Protein AF-A0A399YYR1-F1 (afdb_monomer)

pLDDT: mean 72.49, std 16.47, range [41.47, 97.81]

Mean predicted aligned error: 17.6 Å

Radius of gyration: 25.93 Å; Cα contacts (8 Å, |Δi|>4): 11; chains: 1; bounding b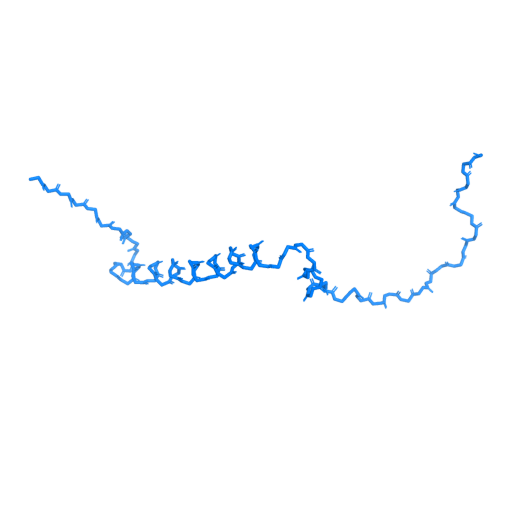ox: 68×60×38 Å

Structure (mmCIF, N/CA/C/O backbone):
data_AF-A0A399YYR1-F1
#
_entry.id   AF-A0A399YYR1-F1
#
loop_
_atom_site.group_PDB
_atom_site.id
_atom_site.type_symbol
_atom_site.label_atom_id
_atom_site.label_alt_id
_atom_site.label_comp_id
_atom_site.label_asym_id
_atom_site.label_entity_id
_atom_site.label_seq_id
_atom_site.pdbx_PDB_ins_code
_atom_site.Cartn_x
_atom_site.Cartn_y
_atom_site.Cartn_z
_atom_site.occupancy
_atom_site.B_iso_or_equiv
_atom_site.auth_seq_id
_atom_site.auth_comp_id
_atom_site.auth_asym_id
_atom_site.auth_atom_id
_atom_site.pdbx_PDB_model_num
ATOM 1 N N . MET A 1 1 ? -14.800 -30.622 5.705 1.00 41.47 1 MET A N 1
ATOM 2 C CA . MET A 1 1 ? -13.462 -29.999 5.746 1.00 41.47 1 MET A CA 1
ATOM 3 C C . MET A 1 1 ? -13.673 -28.507 5.924 1.00 41.47 1 MET A C 1
ATOM 5 O O . MET A 1 1 ? -13.998 -27.823 4.966 1.00 41.47 1 MET A O 1
ATOM 9 N N . THR A 1 2 ? -13.653 -28.039 7.167 1.00 55.94 2 THR A N 1
ATOM 10 C CA . THR A 1 2 ? -13.808 -26.623 7.517 1.00 55.94 2 THR A CA 1
ATOM 11 C C . THR A 1 2 ? -12.437 -25.968 7.435 1.00 55.94 2 THR A C 1
ATOM 13 O O . THR A 1 2 ? -11.548 -26.355 8.190 1.00 55.94 2 THR A O 1
ATOM 16 N N . LEU A 1 3 ? -12.253 -25.007 6.535 1.00 58.53 3 LEU A N 1
ATOM 17 C CA . LEU A 1 3 ? -11.084 -24.130 6.552 1.00 58.53 3 LEU A CA 1
ATOM 18 C C . LEU A 1 3 ? -11.512 -22.785 7.144 1.00 58.53 3 LEU A C 1
ATOM 20 O O . LEU A 1 3 ? -12.051 -21.958 6.411 1.00 58.53 3 LEU A O 1
ATOM 24 N N . PRO A 1 4 ? -11.336 -22.554 8.457 1.00 72.00 4 PRO A N 1
ATOM 25 C CA . PRO A 1 4 ? -11.514 -21.233 9.022 1.00 72.00 4 PRO A CA 1
ATOM 26 C C . PRO A 1 4 ? -10.197 -20.479 8.855 1.00 72.00 4 PRO A C 1
ATOM 28 O O . PRO A 1 4 ? -9.263 -20.663 9.632 1.00 72.00 4 PRO A O 1
ATOM 31 N N . ILE A 1 5 ? -10.105 -19.643 7.829 1.00 60.28 5 ILE A N 1
ATOM 32 C CA . ILE A 1 5 ? -9.058 -18.629 7.765 1.00 60.28 5 ILE A CA 1
ATOM 33 C C . ILE A 1 5 ? -9.753 -17.280 7.639 1.00 60.28 5 ILE A C 1
ATOM 35 O O . ILE A 1 5 ? -10.197 -16.869 6.571 1.00 60.28 5 ILE A O 1
ATOM 39 N N . PHE A 1 6 ? -9.866 -16.630 8.792 1.00 61.03 6 PHE A N 1
ATOM 40 C CA . PHE A 1 6 ? -10.140 -15.214 8.923 1.00 61.03 6 PHE A CA 1
ATOM 41 C C . PHE A 1 6 ? -8.846 -14.470 8.581 1.00 61.03 6 PHE A C 1
ATOM 43 O O . PHE A 1 6 ? -7.936 -14.384 9.407 1.00 61.03 6 PHE A O 1
ATOM 50 N N . LEU A 1 7 ? -8.719 -14.005 7.340 1.00 60.78 7 LEU A N 1
ATOM 51 C CA . LEU A 1 7 ? -7.663 -13.068 6.968 1.00 60.78 7 LEU A CA 1
ATOM 52 C C . LEU A 1 7 ? -7.845 -11.811 7.840 1.00 60.78 7 LEU A C 1
ATOM 54 O O . LEU A 1 7 ? -8.830 -11.105 7.694 1.00 60.78 7 LEU A O 1
ATOM 58 N N . ALA A 1 8 ? -6.922 -11.607 8.786 1.00 63.06 8 ALA A N 1
ATOM 59 C CA . ALA A 1 8 ? -6.859 -10.508 9.755 1.00 63.06 8 ALA A CA 1
ATOM 60 C C . ALA A 1 8 ? -8.109 -10.326 10.657 1.00 63.06 8 ALA A C 1
ATOM 62 O O . ALA A 1 8 ? -9.132 -9.773 10.273 1.00 63.06 8 ALA A O 1
ATOM 63 N N . HIS A 1 9 ? -8.031 -10.771 11.916 1.00 63.28 9 HIS A N 1
ATOM 64 C CA . HIS A 1 9 ? -8.906 -10.275 12.991 1.00 63.28 9 HIS A CA 1
ATOM 65 C C . HIS A 1 9 ? -8.085 -9.396 13.933 1.00 63.28 9 HIS A C 1
ATOM 67 O O . HIS A 1 9 ? -7.776 -9.782 15.061 1.00 63.28 9 HIS A O 1
ATOM 73 N N . GLY A 1 10 ? -7.689 -8.218 13.446 1.00 64.75 10 GLY A N 1
ATOM 74 C CA . GLY A 1 10 ? -7.286 -7.115 14.309 1.00 64.75 10 GLY A CA 1
ATOM 75 C C . GLY A 1 10 ? -8.473 -6.576 15.116 1.00 64.75 10 GLY A C 1
ATOM 76 O O . GLY A 1 10 ? -9.623 -6.974 14.924 1.00 64.75 10 GLY A O 1
ATOM 77 N N . ALA A 1 11 ? -8.212 -5.633 16.025 1.00 77.44 11 ALA A N 1
ATOM 78 C CA . ALA A 1 11 ? -9.206 -5.092 16.965 1.00 77.44 11 ALA A CA 1
ATOM 79 C C . ALA A 1 11 ? -10.471 -4.491 16.307 1.00 77.44 11 ALA A C 1
ATOM 81 O O . ALA A 1 11 ? -11.473 -4.284 16.988 1.00 77.44 11 ALA A O 1
ATOM 82 N N . LEU A 1 12 ? -10.432 -4.215 14.998 1.00 77.81 12 LEU A N 1
ATOM 83 C CA . LEU A 1 12 ? -11.529 -3.628 14.229 1.00 77.81 12 LEU A CA 1
ATOM 84 C C . LEU A 1 12 ? -12.419 -4.659 13.504 1.00 77.81 12 LEU A C 1
ATOM 86 O O . LEU A 1 12 ? -13.399 -4.275 12.859 1.00 77.81 12 LEU A O 1
ATOM 90 N N . GLY A 1 13 ? -12.118 -5.958 13.601 1.00 82.06 13 GLY A N 1
ATOM 91 C CA . GLY A 1 13 ? -12.900 -7.014 12.949 1.00 82.06 13 GLY A CA 1
ATOM 92 C C . GLY A 1 13 ? -12.907 -6.875 11.415 1.00 82.06 13 GLY A C 1
ATOM 93 O O . GLY A 1 13 ? -11.843 -6.681 10.836 1.00 82.06 13 GLY A O 1
ATOM 94 N N . PRO A 1 14 ? -14.065 -6.937 10.728 1.00 82.00 14 PRO A N 1
ATOM 95 C CA . PRO A 1 14 ? -14.127 -6.948 9.258 1.00 82.00 14 PRO A CA 1
ATOM 96 C C . PRO A 1 14 ? -13.622 -5.655 8.598 1.00 82.00 14 PRO A C 1
ATOM 98 O O . PRO A 1 14 ? -13.285 -5.646 7.417 1.00 82.00 14 PRO A O 1
ATOM 101 N N . TRP A 1 15 ? -13.545 -4.551 9.345 1.00 86.44 15 TRP A N 1
ATOM 102 C CA . TRP A 1 15 ? -12.962 -3.305 8.845 1.00 86.44 15 TRP A CA 1
ATOM 103 C C . TRP A 1 15 ? -11.459 -3.419 8.593 1.00 86.44 15 TRP A C 1
ATOM 105 O O . TRP A 1 15 ? -10.943 -2.757 7.695 1.00 86.44 15 TRP A O 1
ATOM 115 N N . ASP A 1 16 ? -10.774 -4.277 9.347 1.00 83.50 16 ASP A N 1
ATOM 116 C CA . ASP A 1 16 ? -9.344 -4.539 9.193 1.00 83.50 16 ASP A CA 1
ATOM 117 C C . ASP A 1 16 ? -9.052 -5.168 7.820 1.00 83.50 16 ASP A C 1
ATOM 119 O O . ASP A 1 16 ? -8.158 -4.733 7.094 1.00 83.50 16 ASP A O 1
ATOM 123 N N . GLU A 1 17 ? -9.895 -6.114 7.400 1.00 85.69 17 GLU A N 1
ATOM 124 C CA . GLU A 1 17 ? -9.803 -6.769 6.094 1.00 85.69 17 GLU A CA 1
ATOM 125 C C . GLU A 1 17 ? -9.979 -5.773 4.939 1.00 85.69 17 GLU A C 1
ATOM 127 O O . GLU A 1 17 ? -9.194 -5.784 3.992 1.00 85.69 17 GLU A O 1
ATOM 132 N N . ILE A 1 18 ? -10.955 -4.861 5.034 1.00 89.62 18 ILE A N 1
ATOM 133 C CA . ILE A 1 18 ? -11.193 -3.832 4.006 1.00 89.62 18 ILE A CA 1
ATOM 134 C C . ILE A 1 18 ? -9.975 -2.909 3.873 1.00 89.62 18 ILE A C 1
AT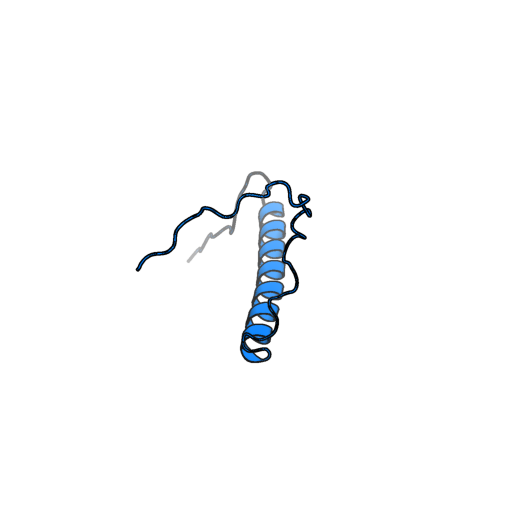OM 136 O O . ILE A 1 18 ? -9.550 -2.600 2.756 1.00 89.62 18 ILE A O 1
ATOM 140 N N . ILE A 1 19 ? -9.397 -2.483 4.999 1.00 90.19 19 ILE A N 1
ATOM 141 C CA . ILE A 1 19 ? -8.217 -1.612 5.016 1.00 90.19 19 ILE A CA 1
ATOM 142 C C . ILE A 1 19 ? -7.031 -2.336 4.382 1.00 90.19 19 ILE A C 1
ATOM 144 O O . ILE A 1 19 ? -6.430 -1.806 3.445 1.00 90.19 19 ILE A O 1
ATOM 148 N N . PHE A 1 20 ? -6.724 -3.558 4.816 1.00 89.69 20 PHE A N 1
ATOM 149 C CA . PHE A 1 20 ? -5.602 -4.313 4.259 1.00 89.69 20 PHE A CA 1
ATOM 150 C C . PHE A 1 20 ? -5.790 -4.652 2.782 1.00 89.69 20 PHE A C 1
ATOM 152 O O . PHE A 1 20 ? -4.841 -4.525 2.006 1.00 89.69 20 PHE A O 1
ATOM 159 N N . LEU A 1 21 ? -7.007 -5.002 2.365 1.00 91.06 21 LEU A N 1
ATOM 160 C CA . LEU A 1 21 ? -7.323 -5.220 0.958 1.00 91.06 21 LEU A CA 1
ATOM 161 C C . LEU A 1 21 ? -7.115 -3.939 0.141 1.00 91.06 21 LEU A C 1
ATOM 163 O O . LEU A 1 21 ? -6.542 -3.992 -0.945 1.00 91.06 21 LEU A O 1
ATOM 167 N N . SER A 1 22 ? -7.516 -2.779 0.670 1.00 94.25 22 SER A N 1
ATOM 168 C CA . SER A 1 22 ? -7.301 -1.497 -0.008 1.00 94.25 22 SER A CA 1
ATOM 169 C C . SER A 1 22 ? -5.811 -1.178 -0.180 1.00 94.25 22 SER A C 1
ATOM 171 O O . SER A 1 22 ? -5.380 -0.832 -1.281 1.00 94.25 22 SER A O 1
ATOM 173 N N . VAL A 1 23 ? -5.005 -1.379 0.869 1.00 95.38 23 VAL A N 1
ATOM 174 C CA . VAL A 1 23 ? -3.551 -1.165 0.830 1.00 95.38 23 VAL A CA 1
ATOM 175 C C . VAL A 1 23 ? -2.905 -2.114 -0.174 1.00 95.38 23 VAL A C 1
ATOM 177 O O . VAL A 1 23 ? -2.073 -1.688 -0.974 1.00 95.38 23 VAL A O 1
ATOM 180 N N . PHE A 1 24 ? -3.324 -3.379 -0.184 1.00 95.44 24 PHE A N 1
ATOM 181 C CA . PHE A 1 24 ? -2.847 -4.375 -1.137 1.00 95.44 24 PHE A CA 1
ATOM 182 C C . PHE A 1 24 ? -3.134 -3.969 -2.588 1.00 95.44 24 PHE A C 1
ATOM 184 O O . PHE A 1 24 ? -2.241 -4.039 -3.433 1.00 95.44 24 PHE A O 1
ATOM 191 N N . VAL A 1 25 ? -4.345 -3.485 -2.880 1.00 97.38 25 VAL A N 1
ATOM 192 C CA . VAL A 1 25 ? -4.712 -3.012 -4.223 1.00 97.38 25 VAL A CA 1
ATOM 193 C C . VAL A 1 25 ? -3.851 -1.821 -4.642 1.00 97.38 25 VAL A C 1
ATOM 195 O O . VAL A 1 25 ? -3.297 -1.836 -5.740 1.00 97.38 25 VAL A O 1
ATOM 198 N N . VAL A 1 26 ? -3.683 -0.816 -3.778 1.00 97.31 26 VAL A N 1
ATOM 199 C CA . VAL A 1 26 ? -2.846 0.357 -4.091 1.00 97.31 26 VAL A CA 1
ATOM 200 C C . VAL A 1 26 ? -1.396 -0.056 -4.328 1.00 97.31 26 VAL A C 1
ATOM 202 O O . VAL A 1 26 ? -0.785 0.367 -5.310 1.00 97.31 26 VAL A O 1
ATOM 205 N N . PHE A 1 27 ? -0.857 -0.926 -3.474 1.00 97.81 27 PHE A N 1
ATOM 206 C CA . PHE A 1 27 ? 0.492 -1.454 -3.635 1.00 97.81 27 PHE A CA 1
ATOM 207 C C . PHE A 1 27 ? 0.663 -2.168 -4.979 1.00 97.81 27 PHE A C 1
ATOM 209 O O . PHE A 1 27 ? 1.632 -1.902 -5.688 1.00 97.81 27 PHE A O 1
ATOM 216 N N . LEU A 1 28 ? -0.287 -3.023 -5.373 1.00 97.44 28 LEU A N 1
ATOM 217 C CA . LEU A 1 28 ? -0.240 -3.707 -6.666 1.00 97.44 28 LEU A CA 1
ATOM 218 C C . LEU A 1 28 ? -0.323 -2.747 -7.852 1.00 97.44 28 LEU A C 1
ATOM 220 O O . LEU A 1 28 ? 0.341 -2.985 -8.858 1.00 97.44 28 LEU A O 1
ATOM 224 N N . VAL A 1 29 ? -1.098 -1.666 -7.749 1.00 97.31 29 VAL A N 1
ATOM 225 C CA . VAL A 1 29 ? -1.161 -0.640 -8.798 1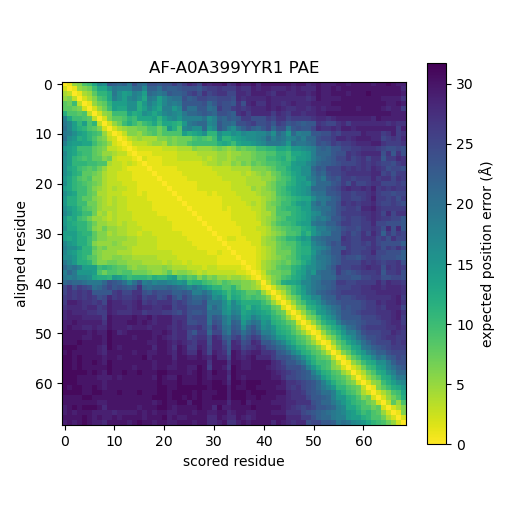.00 97.31 29 VAL A CA 1
ATOM 226 C C . VAL A 1 29 ? 0.200 0.035 -8.961 1.00 97.31 29 VAL A C 1
ATOM 228 O O . VAL A 1 29 ? 0.725 0.083 -10.072 1.00 97.31 29 VAL A O 1
ATOM 231 N N . ILE A 1 30 ? 0.806 0.498 -7.865 1.00 95.50 30 ILE A N 1
ATOM 232 C CA . ILE A 1 30 ? 2.115 1.167 -7.903 1.00 95.50 30 ILE A CA 1
ATOM 233 C C . ILE A 1 30 ? 3.198 0.198 -8.387 1.00 95.50 30 ILE A C 1
ATOM 235 O O . ILE A 1 30 ? 3.978 0.542 -9.274 1.00 95.50 30 ILE A O 1
ATOM 239 N N . MET A 1 31 ? 3.211 -1.030 -7.865 1.00 96.12 31 MET A N 1
ATOM 240 C CA . MET A 1 31 ? 4.124 -2.091 -8.292 1.00 96.12 31 MET A CA 1
ATOM 241 C C . MET A 1 31 ? 3.952 -2.406 -9.779 1.00 96.12 31 MET A C 1
ATOM 243 O O . MET A 1 31 ? 4.938 -2.532 -10.496 1.00 96.12 31 MET A O 1
ATOM 247 N N . GLY A 1 32 ? 2.713 -2.506 -10.262 1.00 95.25 32 GLY A N 1
ATOM 248 C CA . GLY A 1 32 ? 2.411 -2.761 -11.667 1.00 95.25 32 GLY A CA 1
ATOM 249 C C . GLY A 1 32 ? 2.918 -1.640 -12.569 1.00 95.25 32 GLY A C 1
ATOM 250 O O . GLY A 1 32 ? 3.573 -1.914 -13.573 1.00 95.25 32 GLY A O 1
ATOM 251 N N . ILE A 1 33 ? 2.693 -0.383 -12.183 1.00 93.44 33 ILE A N 1
ATOM 252 C CA . ILE A 1 33 ? 3.209 0.784 -12.909 1.00 93.44 33 ILE A CA 1
ATOM 253 C C . ILE A 1 33 ? 4.741 0.782 -12.910 1.00 93.44 33 ILE A C 1
ATOM 255 O O . ILE A 1 33 ? 5.343 0.936 -13.971 1.00 93.44 33 ILE A O 1
ATOM 259 N N . ALA A 1 34 ? 5.380 0.564 -11.758 1.00 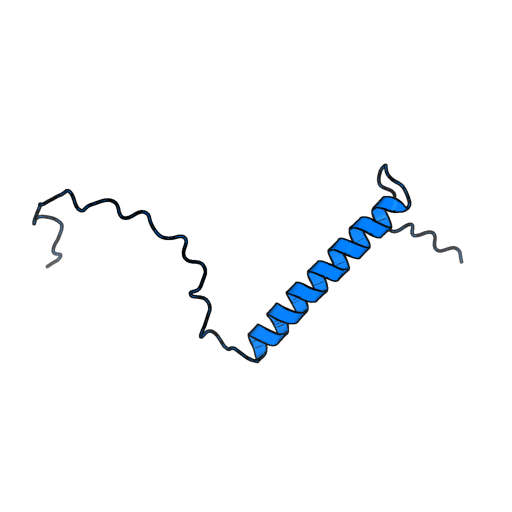89.06 34 ALA A N 1
ATOM 260 C CA . ALA A 1 34 ? 6.837 0.507 -11.636 1.00 89.06 34 ALA A CA 1
ATOM 261 C C . ALA A 1 34 ? 7.438 -0.643 -12.458 1.00 89.06 34 ALA A C 1
ATOM 263 O O . ALA A 1 34 ? 8.454 -0.468 -13.130 1.00 89.06 34 ALA A O 1
ATOM 264 N N . TRP A 1 35 ? 6.781 -1.802 -12.464 1.00 92.19 35 TRP A N 1
ATOM 265 C CA . TRP A 1 35 ? 7.192 -2.961 -13.245 1.00 92.19 35 TRP A CA 1
ATOM 266 C C . TRP A 1 35 ? 7.074 -2.704 -14.749 1.00 92.19 35 TRP A C 1
ATOM 268 O O . TRP A 1 35 ? 8.023 -2.964 -15.486 1.00 92.19 35 TRP A O 1
ATOM 278 N N . VAL A 1 36 ? 5.954 -2.139 -15.214 1.00 92.19 36 VAL A N 1
ATOM 279 C CA . VAL A 1 36 ? 5.789 -1.756 -16.626 1.00 92.19 36 VAL A CA 1
ATOM 280 C C . VAL A 1 36 ? 6.809 -0.684 -17.012 1.00 92.19 36 VAL A C 1
ATOM 282 O O . VAL A 1 36 ? 7.481 -0.830 -18.032 1.00 92.19 36 VAL A O 1
ATOM 285 N N . ARG A 1 37 ? 6.988 0.351 -16.181 1.00 85.44 37 ARG A N 1
ATOM 286 C CA . ARG A 1 37 ? 7.996 1.400 -16.382 1.00 85.44 37 ARG A CA 1
ATOM 287 C C . ARG A 1 37 ? 9.397 0.808 -16.501 1.00 85.44 37 ARG A C 1
ATOM 289 O O . ARG A 1 37 ? 10.082 1.144 -17.453 1.00 85.44 37 ARG A O 1
ATOM 296 N N . SER A 1 38 ? 9.781 -0.128 -15.632 1.00 82.88 38 SER A N 1
ATOM 297 C CA . SER A 1 38 ? 11.074 -0.829 -15.701 1.00 82.88 38 SER A CA 1
ATOM 298 C C . SER A 1 38 ? 11.284 -1.576 -17.024 1.00 82.88 38 SER A C 1
ATOM 300 O O . SER A 1 38 ? 12.417 -1.716 -17.482 1.00 82.88 38 SER A O 1
ATOM 302 N N . ARG A 1 39 ? 10.211 -2.052 -17.668 1.00 85.88 39 ARG A N 1
ATOM 303 C CA . ARG A 1 39 ? 10.305 -2.725 -18.972 1.00 85.88 39 ARG A CA 1
ATOM 304 C C . ARG A 1 39 ? 10.346 -1.771 -20.161 1.00 85.88 39 ARG A C 1
ATOM 306 O O . ARG A 1 39 ? 10.882 -2.153 -21.196 1.00 85.88 39 ARG A O 1
ATOM 313 N N . VAL A 1 40 ? 9.749 -0.588 -20.042 1.00 83.69 40 VAL A N 1
ATOM 314 C CA . VAL A 1 40 ? 9.590 0.363 -21.156 1.00 83.69 40 VAL A CA 1
ATOM 315 C C . VAL A 1 40 ? 10.658 1.460 -21.127 1.00 83.69 40 VAL A C 1
ATOM 317 O O . VAL A 1 40 ? 11.198 1.817 -22.169 1.00 83.69 40 VAL A O 1
ATOM 320 N N . ILE A 1 41 ? 10.980 1.971 -19.940 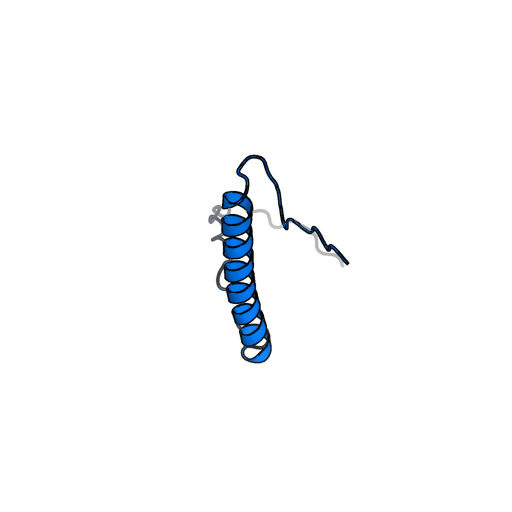1.00 70.50 41 ILE A N 1
ATOM 321 C CA . ILE A 1 41 ? 11.938 3.047 -19.678 1.00 70.50 41 ILE A CA 1
ATOM 322 C C . ILE A 1 41 ? 13.135 2.391 -18.982 1.00 70.50 41 ILE A C 1
ATOM 324 O O . ILE A 1 41 ? 13.191 2.299 -17.760 1.00 70.50 41 ILE A O 1
ATOM 328 N N . GLY A 1 42 ? 14.058 1.830 -19.762 1.00 62.19 42 GLY A N 1
ATOM 329 C CA . GLY A 1 42 ? 15.306 1.299 -19.211 1.00 62.19 42 GLY A CA 1
ATOM 330 C C . GLY A 1 42 ? 16.184 2.443 -18.705 1.00 62.19 42 GLY A C 1
ATOM 331 O O . GLY A 1 42 ? 16.497 3.312 -19.511 1.00 62.19 42 GLY A O 1
ATOM 332 N N . ASP A 1 43 ? 16.530 2.429 -17.409 1.00 60.91 43 ASP A N 1
ATOM 333 C CA . ASP A 1 43 ? 17.524 3.222 -16.640 1.00 60.91 43 ASP A CA 1
ATOM 334 C C . ASP A 1 43 ? 17.720 4.726 -16.927 1.00 60.91 43 ASP A C 1
ATOM 336 O O . ASP A 1 43 ? 18.558 5.357 -16.292 1.00 60.91 43 ASP A O 1
ATOM 340 N N . ARG A 1 44 ? 16.983 5.339 -17.852 1.00 56.19 44 ARG A N 1
ATOM 341 C CA . ARG A 1 44 ? 17.343 6.654 -18.397 1.00 56.19 44 ARG A CA 1
ATOM 342 C C . ARG A 1 44 ? 16.686 7.855 -17.737 1.00 56.19 44 ARG A C 1
ATOM 344 O O . ARG A 1 44 ? 17.135 8.949 -18.026 1.00 56.19 44 ARG A O 1
ATOM 351 N N . ASP A 1 45 ? 15.709 7.676 -16.852 1.00 57.31 45 ASP A N 1
ATOM 352 C CA . ASP A 1 45 ? 14.964 8.808 -16.282 1.00 57.31 45 ASP A CA 1
ATOM 353 C C . ASP A 1 45 ? 14.597 8.569 -14.804 1.00 57.31 45 ASP A C 1
ATOM 355 O O . ASP A 1 45 ? 13.418 8.464 -14.455 1.00 57.31 45 ASP A O 1
ATOM 359 N N . VAL A 1 46 ? 15.592 8.423 -13.922 1.00 59.03 46 VAL A N 1
ATOM 360 C CA . VAL A 1 46 ? 15.400 8.497 -12.456 1.00 59.03 46 VAL A CA 1
ATOM 361 C C . VAL A 1 46 ? 16.246 9.647 -11.899 1.00 59.03 46 VAL A C 1
ATOM 363 O O . VAL A 1 46 ? 17.035 9.455 -10.988 1.00 59.03 46 VAL A O 1
ATOM 366 N N . ASP A 1 47 ? 16.087 10.839 -12.475 1.00 56.50 47 ASP A N 1
ATOM 367 C CA . ASP A 1 47 ? 16.733 12.085 -12.023 1.00 56.50 47 ASP A CA 1
ATOM 368 C C . ASP A 1 47 ? 15.695 13.150 -11.607 1.00 56.50 47 ASP A C 1
ATOM 370 O O . ASP A 1 47 ? 15.945 14.340 -11.730 1.00 56.50 47 ASP A O 1
ATOM 374 N N . ASP A 1 48 ? 14.509 12.753 -11.127 1.00 59.41 48 ASP A N 1
ATOM 375 C CA . ASP A 1 48 ? 13.424 13.707 -10.808 1.00 59.41 48 ASP A CA 1
ATOM 376 C C . ASP A 1 48 ? 13.007 13.760 -9.328 1.00 59.41 48 ASP A C 1
ATOM 378 O O . ASP A 1 48 ? 11.930 14.245 -9.010 1.00 59.41 48 ASP A O 1
ATOM 382 N N . ASP A 1 49 ? 13.866 13.334 -8.399 1.00 58.03 49 ASP A N 1
ATOM 383 C CA . ASP A 1 49 ? 13.706 13.662 -6.970 1.00 58.03 49 ASP A CA 1
ATOM 384 C C . ASP A 1 49 ? 15.080 13.725 -6.271 1.00 58.03 49 ASP A C 1
ATOM 386 O O . ASP A 1 49 ? 15.333 13.054 -5.269 1.00 58.03 49 ASP A O 1
ATOM 390 N N . GLU A 1 50 ? 16.006 14.535 -6.797 1.00 51.31 50 GLU A N 1
ATOM 391 C CA . GLU A 1 50 ? 17.091 15.044 -5.953 1.00 51.31 50 GLU A CA 1
ATOM 392 C C . GLU A 1 50 ? 16.494 16.174 -5.091 1.00 51.31 50 GLU A C 1
ATOM 394 O O . GLU A 1 50 ? 16.041 17.184 -5.641 1.00 51.31 50 GLU A O 1
ATOM 399 N N . PRO A 1 51 ? 16.410 16.044 -3.750 1.00 50.56 51 PRO A N 1
ATOM 400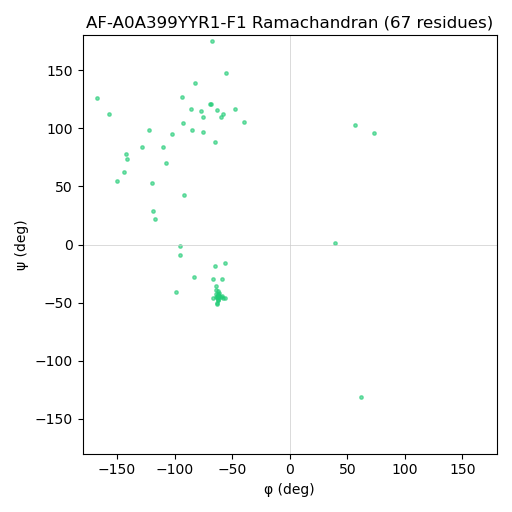 C CA . PRO A 1 51 ? 15.984 17.162 -2.926 1.00 50.56 51 PRO A CA 1
ATOM 401 C C . PRO A 1 51 ? 17.031 18.258 -3.095 1.00 50.56 51 PRO A C 1
ATOM 403 O O . PRO A 1 51 ? 18.186 18.044 -2.736 1.00 50.56 51 PRO A O 1
ATOM 406 N N . ALA A 1 52 ? 16.621 19.399 -3.660 1.00 55.53 52 ALA A N 1
ATOM 407 C CA . ALA A 1 52 ? 17.470 20.558 -3.903 1.00 55.53 52 ALA A CA 1
ATOM 408 C C . ALA A 1 52 ? 18.420 20.775 -2.720 1.00 55.53 52 ALA A C 1
ATOM 410 O O . ALA A 1 52 ? 17.996 21.204 -1.642 1.00 55.53 52 ALA A O 1
ATOM 411 N N . ALA A 1 53 ? 19.696 20.434 -2.913 1.00 50.62 53 ALA A N 1
ATOM 412 C CA . ALA A 1 53 ? 20.730 20.720 -1.945 1.00 50.62 53 ALA A CA 1
ATOM 413 C C . ALA A 1 53 ? 20.720 22.235 -1.730 1.00 50.62 53 ALA A C 1
ATOM 415 O O . ALA A 1 53 ? 20.986 23.010 -2.652 1.00 50.62 53 ALA A O 1
ATOM 416 N N . SER A 1 54 ? 20.329 22.657 -0.526 1.00 53.75 54 SER A N 1
ATOM 417 C CA . SER A 1 54 ? 20.432 24.041 -0.083 1.00 53.75 54 SER A CA 1
ATOM 418 C C . SER A 1 54 ? 21.830 24.543 -0.419 1.00 53.75 54 SER A C 1
ATOM 420 O O . SER A 1 54 ? 22.823 24.009 0.066 1.00 53.75 54 SER A O 1
ATOM 422 N N . SER A 1 55 ? 21.889 25.544 -1.291 1.00 53.00 55 SER A N 1
ATOM 423 C CA . SER A 1 55 ? 23.118 26.189 -1.730 1.00 53.00 55 SER A CA 1
ATOM 424 C C . SER A 1 55 ? 23.767 26.896 -0.534 1.00 53.00 55 SER A C 1
ATOM 426 O O . SER A 1 55 ? 23.493 28.067 -0.276 1.00 53.00 55 SER A O 1
ATOM 428 N N . GLU A 1 56 ? 24.606 26.192 0.225 1.00 56.53 56 GLU A N 1
ATOM 429 C CA . GLU A 1 56 ? 25.541 26.821 1.157 1.00 56.53 56 GLU A CA 1
ATOM 430 C C . GLU A 1 56 ? 26.603 27.552 0.323 1.00 56.53 56 GLU A C 1
ATOM 432 O O . GLU A 1 56 ? 27.245 26.979 -0.558 1.00 56.53 56 GLU A O 1
ATOM 437 N N . ALA A 1 57 ? 26.701 28.866 0.528 1.00 58.22 57 ALA A N 1
ATOM 438 C CA . ALA A 1 57 ? 27.636 29.747 -0.162 1.00 58.22 57 ALA A CA 1
ATOM 439 C C . ALA A 1 57 ? 29.092 29.259 -0.003 1.00 58.22 57 ALA A C 1
ATOM 441 O O . ALA A 1 57 ? 29.434 28.729 1.056 1.00 58.22 57 ALA A O 1
ATOM 442 N N . PRO A 1 58 ? 29.982 29.464 -0.996 1.00 50.03 58 PRO A N 1
ATOM 443 C CA . PRO A 1 58 ? 31.358 29.028 -0.864 1.00 50.03 58 PRO A CA 1
ATOM 444 C C . PRO A 1 58 ? 32.072 29.992 0.083 1.00 50.03 58 PRO A C 1
ATOM 446 O O . PRO A 1 58 ? 32.319 31.150 -0.248 1.00 50.03 58 PRO A O 1
ATOM 449 N N . ALA A 1 59 ? 32.399 29.511 1.273 1.00 59.62 59 ALA A N 1
ATOM 450 C CA . ALA A 1 59 ? 33.360 30.147 2.152 1.00 59.62 59 ALA A CA 1
ATOM 451 C C . ALA A 1 59 ? 34.380 29.087 2.560 1.00 59.62 59 ALA A C 1
ATOM 453 O O . ALA A 1 59 ? 34.214 28.449 3.590 1.00 59.62 59 ALA A O 1
ATOM 454 N N . ASP A 1 60 ? 35.393 28.867 1.722 1.00 54.94 60 ASP A N 1
ATOM 455 C CA . ASP A 1 60 ? 36.773 28.979 2.194 1.00 54.94 60 ASP A CA 1
ATOM 456 C C . ASP A 1 60 ? 37.754 28.998 1.015 1.00 54.94 60 ASP A C 1
ATOM 458 O O . ASP A 1 60 ? 37.737 28.130 0.140 1.00 54.94 60 ASP A O 1
ATOM 462 N N . ASP A 1 61 ? 38.591 30.026 1.006 1.00 62.88 61 ASP A N 1
ATOM 463 C CA . ASP A 1 61 ? 39.692 30.258 0.080 1.00 62.88 61 ASP A CA 1
ATOM 464 C C . ASP A 1 61 ? 40.949 29.658 0.724 1.00 62.88 61 ASP A C 1
ATOM 466 O O . ASP A 1 61 ? 41.470 30.190 1.703 1.00 62.88 61 ASP A O 1
ATOM 470 N N . SER A 1 62 ? 41.406 28.496 0.252 1.00 59.81 62 SER A N 1
ATOM 471 C CA . SER A 1 62 ? 42.681 27.903 0.686 1.00 59.81 62 SER A CA 1
ATOM 472 C C . SER A 1 62 ? 43.231 26.925 -0.363 1.00 59.81 62 SER A C 1
ATOM 474 O O . SER A 1 62 ? 42.655 25.852 -0.560 1.00 59.81 62 SER A O 1
ATOM 476 N N . PRO A 1 63 ? 44.360 27.244 -1.029 1.00 60.38 63 PRO A N 1
ATOM 477 C CA . PRO A 1 63 ? 44.927 26.441 -2.110 1.00 60.38 63 PRO A CA 1
ATOM 478 C C . PRO A 1 63 ? 45.950 25.403 -1.617 1.00 60.38 63 PRO A C 1
ATOM 480 O O . PRO A 1 63 ? 46.985 25.233 -2.245 1.00 60.38 63 PRO A O 1
ATOM 483 N N . ASP A 1 64 ? 45.692 24.699 -0.513 1.00 63.69 64 ASP A N 1
ATOM 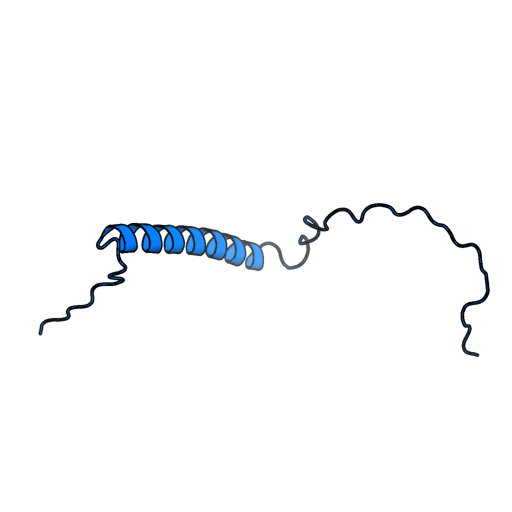484 C CA . ASP A 1 64 ? 46.642 23.708 0.023 1.00 63.69 64 ASP A CA 1
ATOM 485 C C . ASP A 1 64 ? 45.931 22.463 0.565 1.00 63.69 64 ASP A C 1
ATOM 487 O O . ASP A 1 64 ? 45.829 22.230 1.771 1.00 63.69 64 ASP A O 1
ATOM 491 N N . ARG A 1 65 ? 45.426 21.616 -0.339 1.00 68.56 65 ARG A N 1
ATOM 492 C CA . ARG A 1 65 ? 44.870 20.312 0.047 1.00 68.56 65 ARG A CA 1
ATOM 493 C C . ARG A 1 65 ? 45.188 19.208 -0.968 1.00 68.56 65 ARG A C 1
ATOM 495 O O . ARG A 1 65 ? 44.331 18.764 -1.718 1.00 68.56 65 ARG A O 1
ATOM 502 N N . PHE A 1 66 ? 46.434 18.737 -0.881 1.00 66.81 66 PHE A N 1
ATOM 503 C CA . PHE A 1 66 ? 46.939 17.419 -1.300 1.00 66.81 66 PHE A CA 1
ATOM 504 C C . PHE A 1 66 ? 47.092 17.135 -2.807 1.00 66.81 66 PHE A C 1
ATOM 506 O O . PHE A 1 66 ? 46.200 16.595 -3.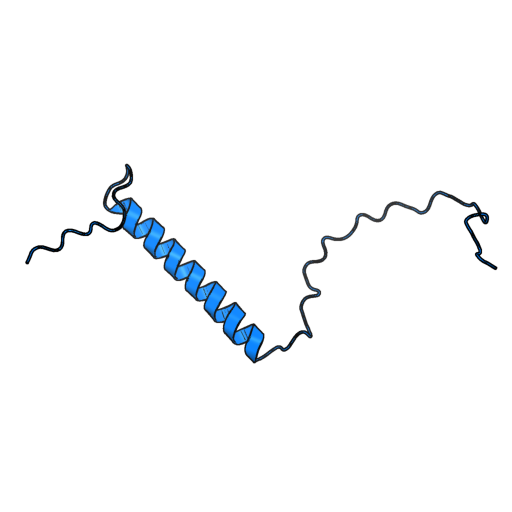454 1.00 66.81 66 PHE A O 1
ATOM 513 N N . THR A 1 67 ? 48.308 17.323 -3.324 1.00 66.44 67 THR A N 1
ATOM 514 C CA . THR A 1 67 ? 48.813 16.557 -4.475 1.00 66.44 67 THR A CA 1
ATOM 515 C C . THR A 1 67 ? 49.604 15.345 -3.982 1.00 66.44 67 THR A C 1
ATOM 517 O O . THR A 1 67 ? 50.537 15.494 -3.189 1.00 66.44 67 THR A O 1
ATOM 520 N N . LEU A 1 68 ? 49.254 14.152 -4.464 1.00 62.81 68 LEU A N 1
ATOM 521 C CA . LEU A 1 68 ? 50.169 13.009 -4.500 1.00 62.81 68 LEU A CA 1
ATOM 522 C C . LEU A 1 68 ? 51.049 13.162 -5.750 1.00 62.81 68 LEU A C 1
ATOM 524 O O . LEU A 1 68 ? 50.548 13.617 -6.775 1.00 62.81 68 LEU A O 1
ATOM 528 N N . GLN A 1 69 ? 52.339 12.854 -5.598 1.00 55.69 69 GLN A N 1
ATOM 529 C CA . GLN A 1 69 ? 53.394 12.930 -6.622 1.00 55.69 69 GLN A CA 1
ATOM 530 C C . GLN A 1 69 ? 52.979 12.450 -8.015 1.00 55.69 69 GLN A C 1
ATOM 532 O O . GLN A 1 69 ? 52.274 11.419 -8.095 1.00 55.69 69 GLN A O 1
#

Foldseek 3Di:
DDDDDDPDPDPVGVVVVVVVVVVVVVVCVVVVVVVVCCVPPPPDDPPPDPPPDPDDDDDDDDPDDDDDD

Solvent-accessible surface area (backbone atoms only — not comparable to full-atom values): 4822 Å² total; per-residue (Å²): 138,87,81,90,75,76,72,59,76,49,100,65,37,75,58,40,38,54,52,53,51,50,52,52,52,53,50,50,51,54,50,48,52,52,52,52,42,56,73,73,56,66,91,78,82,86,79,85,78,74,77,79,75,78,83,74,75,92,82,80,94,73,99,80,83,82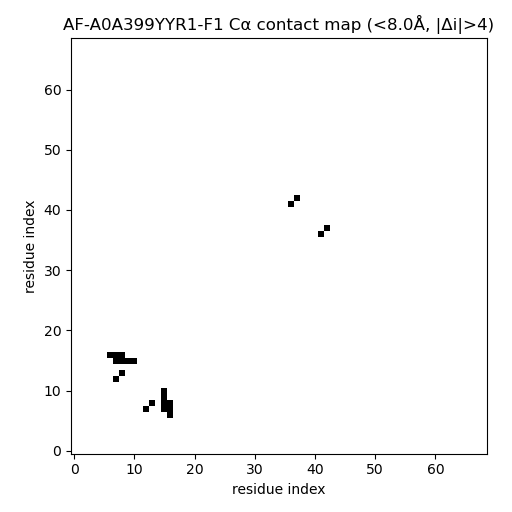,83,79,132

Secondary structure (DSSP, 8-state):
------S---TTTHHHHHHHHHHHHHHHHHHHHHHHHHHHS-SS---S----------------S----

Sequence (69 aa):
MTLPIFLAHGALGPWDEIIFLSVFVVFLVIMGIAWVRSRVIGDRDVDDDEPAASSEAPADDSPDRFTLQ